Protein AF-A0A1M6C872-F1 (afdb_monomer_lite)

Secondary structure (DSSP, 8-state):
--S--HHHHHHHHHHTTGGGT-B-TTSTT-B--SS---TTGGG-SEETTTEE--HHHHHHHHH-HHHHSTT-SS------HHHHHHHHHHHTTTT-S-PPPPPTTPPPPTT---PPPPP-PPPP-

Foldseek 3Di:
DLPAAQVLLLVLCQVLPVLVAEAEPPHPNSPHPNDPHLALVLPDQDDPVPHGDDLVVQLVCQQQVCVVPPPDPDHRSNDDSRNSSNNSVNSNVHNPPPDDPDPPPDDDDPVPDDDDDDDDDDDDD

Structure (mmCIF, N/CA/C/O backbone):
data_AF-A0A1M6C872-F1
#
_entry.id   AF-A0A1M6C872-F1
#
loop_
_atom_site.group_PDB
_atom_site.id
_atom_site.type_symbol
_atom_site.label_atom_id
_atom_site.label_alt_id
_atom_site.label_comp_id
_atom_site.label_asym_id
_atom_site.label_entity_id
_atom_site.label_seq_id
_atom_site.pdbx_PDB_ins_code
_atom_site.Cartn_x
_atom_site.Cartn_y
_atom_site.Cartn_z
_atom_site.occupancy
_atom_site.B_iso_or_equiv
_atom_site.auth_seq_id
_atom_site.auth_comp_id
_atom_site.auth_asym_id
_atom_site.auth_atom_id
_atom_site.pdbx_PDB_model_num
ATOM 1 N N . MET A 1 1 ? -1.176 -11.048 12.135 1.00 51.94 1 MET A N 1
ATOM 2 C CA . MET A 1 1 ? -1.555 -10.555 10.787 1.00 51.94 1 MET A CA 1
ATOM 3 C C . MET A 1 1 ? -2.537 -9.410 10.962 1.00 51.94 1 MET A C 1
ATOM 5 O O . MET A 1 1 ? -3.307 -9.481 11.907 1.00 51.94 1 MET A O 1
ATOM 9 N N . ALA A 1 2 ? -2.530 -8.400 10.084 1.00 62.12 2 ALA A N 1
ATOM 10 C CA . ALA A 1 2 ? -3.308 -7.147 10.185 1.00 62.12 2 ALA A CA 1
ATOM 11 C C . ALA A 1 2 ? -4.850 -7.296 10.272 1.00 62.12 2 ALA A C 1
ATOM 13 O O . ALA A 1 2 ? -5.566 -6.300 10.215 1.00 62.12 2 ALA A O 1
ATOM 14 N N . GLY A 1 3 ? -5.375 -8.524 10.324 1.00 81.94 3 GLY A N 1
ATOM 15 C CA . GLY A 1 3 ? -6.806 -8.818 10.256 1.00 81.94 3 GLY A CA 1
ATOM 16 C C . GLY A 1 3 ? -7.443 -8.580 8.881 1.00 81.94 3 GLY A C 1
ATOM 17 O O . GLY A 1 3 ? -8.665 -8.549 8.804 1.00 81.94 3 GLY A O 1
ATOM 18 N N . GLY A 1 4 ? -6.646 -8.389 7.823 1.00 91.94 4 GLY A N 1
ATOM 19 C CA . GLY A 1 4 ? -7.120 -8.157 6.453 1.00 91.94 4 GLY A CA 1
ATOM 20 C C . GLY A 1 4 ? -7.043 -9.385 5.541 1.00 91.94 4 GLY A C 1
ATOM 21 O O . GLY A 1 4 ? -6.406 -10.38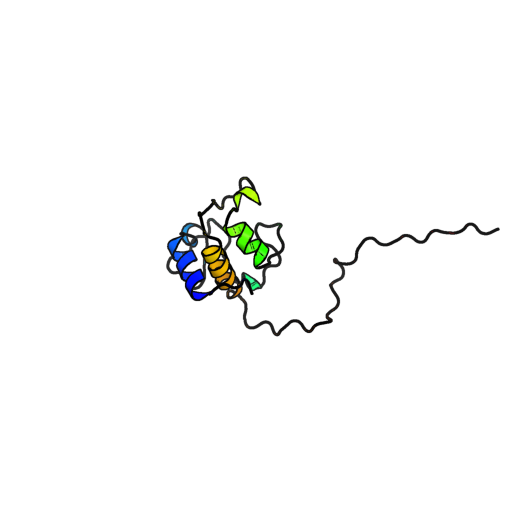8 5.871 1.00 91.94 4 GLY A O 1
ATOM 22 N N . ASP A 1 5 ? -7.674 -9.272 4.376 1.00 95.75 5 ASP A N 1
ATOM 23 C CA . ASP A 1 5 ? -7.694 -10.253 3.292 1.00 95.75 5 ASP A CA 1
ATOM 24 C C . ASP A 1 5 ? -6.714 -9.840 2.175 1.00 95.75 5 ASP A C 1
ATOM 26 O O . ASP A 1 5 ? -6.898 -8.788 1.551 1.00 95.75 5 ASP A O 1
ATOM 30 N N . PRO A 1 6 ? -5.672 -10.644 1.897 1.00 94.88 6 PRO A N 1
ATOM 31 C CA . PRO A 1 6 ? -4.659 -10.299 0.906 1.00 94.88 6 PRO A CA 1
ATOM 32 C C . PRO A 1 6 ? -5.197 -10.249 -0.531 1.00 94.88 6 PRO A C 1
ATOM 34 O O . PRO A 1 6 ? -4.666 -9.493 -1.343 1.00 94.88 6 PRO A O 1
ATOM 37 N N . GLU A 1 7 ? -6.246 -11.002 -0.871 1.00 95.25 7 GLU A N 1
ATOM 38 C CA . GLU A 1 7 ? -6.817 -10.955 -2.220 1.00 95.25 7 GLU A CA 1
ATOM 39 C C . GLU A 1 7 ? -7.573 -9.641 -2.438 1.00 95.25 7 GLU A C 1
ATOM 41 O O . GLU A 1 7 ? -7.378 -8.972 -3.456 1.00 95.25 7 GLU A O 1
ATOM 46 N N . ARG A 1 8 ? -8.355 -9.204 -1.442 1.00 97.31 8 ARG A N 1
ATOM 47 C CA . ARG A 1 8 ? -8.962 -7.865 -1.464 1.00 97.31 8 ARG A CA 1
ATOM 48 C C . ARG A 1 8 ? -7.898 -6.773 -1.461 1.00 97.31 8 ARG A C 1
ATOM 50 O O . ARG A 1 8 ? -8.016 -5.810 -2.210 1.00 97.31 8 ARG A O 1
ATOM 57 N N . GLY A 1 9 ? -6.815 -6.949 -0.707 1.00 97.00 9 GLY A N 1
ATOM 58 C CA . GLY A 1 9 ? -5.702 -6.000 -0.675 1.00 97.00 9 GLY A CA 1
ATOM 59 C C . GLY A 1 9 ? -5.045 -5.787 -2.033 1.00 97.00 9 GLY A C 1
ATOM 60 O O . GLY A 1 9 ? -4.760 -4.654 -2.419 1.00 97.00 9 GLY A O 1
ATOM 61 N N . ARG A 1 10 ? -4.868 -6.863 -2.806 1.00 96.50 10 ARG A N 1
ATOM 62 C CA . ARG A 1 10 ? -4.385 -6.783 -4.189 1.00 96.50 10 ARG A CA 1
ATOM 63 C C . ARG A 1 10 ? -5.327 -5.970 -5.081 1.00 96.50 10 ARG A C 1
ATOM 65 O O . ARG A 1 10 ? -4.864 -5.187 -5.911 1.00 96.50 10 ARG A O 1
ATOM 72 N N . GLN A 1 11 ? -6.637 -6.145 -4.912 1.00 97.50 11 GLN A N 1
ATOM 73 C CA . GLN A 1 11 ? -7.653 -5.406 -5.666 1.00 97.50 11 GLN A CA 1
ATOM 74 C C . GLN A 1 11 ? -7.673 -3.922 -5.285 1.00 97.50 11 GLN A C 1
ATOM 76 O O . GLN A 1 11 ? -7.722 -3.073 -6.172 1.00 97.50 11 GLN A O 1
ATOM 81 N N . VAL A 1 12 ? -7.544 -3.602 -3.994 1.00 97.75 12 VAL A N 1
ATOM 82 C CA . VAL A 1 12 ? -7.396 -2.220 -3.513 1.00 97.75 12 VAL A CA 1
ATOM 83 C C . VAL A 1 12 ? -6.147 -1.577 -4.112 1.00 97.75 12 VAL A C 1
ATOM 85 O O . VAL A 1 12 ? -6.235 -0.477 -4.647 1.00 97.75 12 VAL A O 1
ATOM 88 N N . ALA A 1 13 ? -5.001 -2.267 -4.106 1.00 96.38 13 ALA A N 1
ATOM 89 C CA . ALA A 1 13 ? -3.759 -1.740 -4.676 1.00 96.38 13 ALA A CA 1
ATOM 90 C C . ALA A 1 13 ? -3.879 -1.414 -6.177 1.00 96.38 13 ALA A C 1
ATOM 92 O O . ALA A 1 13 ? -3.277 -0.451 -6.660 1.00 96.38 13 ALA A O 1
ATOM 93 N N . LEU A 1 14 ? -4.670 -2.200 -6.914 1.00 95.06 14 LEU A N 1
ATOM 94 C CA . LEU A 1 14 ? -5.002 -1.918 -8.308 1.00 95.06 14 LEU A CA 1
ATOM 95 C C . LEU A 1 14 ? -5.936 -0.703 -8.433 1.00 95.06 14 LEU A C 1
ATOM 97 O O . LEU A 1 14 ? -5.665 0.190 -9.232 1.00 95.06 14 LEU A O 1
ATOM 101 N N . ALA A 1 15 ? -7.019 -0.668 -7.654 1.00 95.62 15 ALA A N 1
ATOM 102 C CA . ALA A 1 15 ? -8.071 0.342 -7.769 1.00 95.62 15 ALA A CA 1
ATOM 103 C C . ALA A 1 15 ? -7.631 1.734 -7.286 1.00 95.62 15 ALA A C 1
ATOM 105 O O . ALA A 1 15 ? -7.980 2.735 -7.903 1.00 95.62 15 ALA A O 1
ATOM 106 N N . GLN A 1 16 ? -6.823 1.797 -6.224 1.00 95.31 16 GLN A N 1
ATOM 107 C CA . GLN A 1 16 ? -6.326 3.039 -5.616 1.00 95.31 16 GLN A CA 1
ATOM 108 C C . GLN A 1 16 ? -5.060 3.580 -6.303 1.00 95.31 16 GLN A C 1
ATOM 110 O O . GLN A 1 16 ? -4.403 4.489 -5.798 1.00 95.31 16 GLN A O 1
ATOM 115 N N . GLY A 1 17 ? -4.683 3.016 -7.457 1.00 92.75 17 GLY A N 1
ATOM 116 C CA . GLY A 1 17 ? -3.613 3.554 -8.295 1.00 92.75 17 GLY A CA 1
ATOM 117 C C . GLY A 1 17 ? -2.201 3.372 -7.736 1.00 92.75 17 GLY A C 1
ATOM 118 O O . GLY A 1 17 ? -1.287 4.065 -8.180 1.00 92.75 17 GLY A O 1
ATOM 119 N N . CYS A 1 18 ? -1.967 2.430 -6.813 1.00 96.38 18 CYS A N 1
ATOM 120 C CA . CYS A 1 18 ? -0.631 2.206 -6.243 1.00 96.38 18 CYS A CA 1
ATOM 121 C C . CYS A 1 18 ? 0.420 1.889 -7.327 1.00 96.38 18 CYS A C 1
ATOM 123 O O . CYS A 1 18 ? 1.588 2.265 -7.205 1.00 96.38 18 CYS A O 1
ATOM 125 N N . GLY A 1 19 ? -0.007 1.250 -8.422 1.00 95.25 19 GLY A N 1
ATOM 126 C CA . GLY A 1 19 ? 0.834 0.941 -9.581 1.00 95.25 19 GLY A CA 1
ATOM 127 C C . GLY A 1 19 ? 1.326 2.153 -10.382 1.00 95.25 19 GLY A C 1
ATOM 128 O O . GLY A 1 19 ? 2.268 2.008 -11.158 1.00 95.25 19 GLY A O 1
ATOM 129 N N . ALA A 1 20 ? 0.751 3.346 -10.180 1.00 95.06 20 ALA A N 1
ATOM 130 C CA . ALA A 1 20 ? 1.228 4.575 -10.818 1.00 95.06 20 ALA A CA 1
ATOM 131 C C . ALA A 1 20 ? 2.640 4.960 -10.347 1.00 95.06 20 ALA A C 1
ATOM 133 O O . ALA A 1 20 ? 3.403 5.561 -11.105 1.00 95.06 20 ALA A O 1
ATOM 134 N N . CYS A 1 21 ? 3.007 4.567 -9.123 1.00 97.00 21 CYS A N 1
ATOM 135 C CA . CYS A 1 21 ? 4.307 4.882 -8.534 1.00 97.00 21 CYS A CA 1
ATOM 136 C C . CYS A 1 21 ? 5.158 3.648 -8.247 1.00 97.00 21 CYS A C 1
ATOM 138 O O . CYS A 1 21 ? 6.378 3.752 -8.282 1.00 97.00 21 CYS A O 1
ATOM 140 N N . HIS A 1 22 ? 4.547 2.500 -7.961 1.00 97.62 22 HIS A N 1
ATOM 141 C CA . HIS A 1 22 ? 5.270 1.333 -7.475 1.00 97.62 22 HIS A CA 1
ATOM 142 C C . HIS A 1 22 ? 5.268 0.168 -8.463 1.00 97.62 22 HIS A C 1
ATOM 144 O O . HIS A 1 22 ? 4.265 -0.117 -9.122 1.00 97.62 22 HIS A O 1
ATOM 150 N N . VAL A 1 23 ? 6.366 -0.591 -8.454 1.00 95.88 23 VAL A N 1
ATOM 151 C CA . VAL A 1 23 ? 6.384 -1.964 -8.953 1.00 95.88 23 VAL A CA 1
ATOM 152 C C . VAL A 1 23 ? 5.737 -2.861 -7.908 1.00 95.88 23 VAL A C 1
ATOM 154 O O . VAL A 1 23 ? 6.203 -2.909 -6.765 1.00 95.88 23 VAL A O 1
ATOM 157 N N . ILE A 1 24 ? 4.682 -3.580 -8.287 1.00 94.62 24 ILE A N 1
ATOM 158 C CA . ILE A 1 24 ? 3.929 -4.430 -7.361 1.00 94.62 24 ILE A CA 1
ATOM 159 C C . ILE A 1 24 ? 3.725 -5.805 -8.009 1.00 94.62 24 ILE A C 1
ATOM 161 O O . ILE A 1 24 ? 2.973 -5.913 -8.981 1.00 94.62 24 ILE A O 1
ATOM 165 N N . PRO A 1 25 ? 4.362 -6.874 -7.489 1.00 90.38 25 PRO A N 1
ATOM 166 C CA . PRO A 1 25 ? 4.089 -8.239 -7.934 1.00 90.38 25 PRO A CA 1
ATOM 167 C C . PRO A 1 25 ? 2.590 -8.517 -7.916 1.00 90.38 25 PRO A C 1
ATOM 169 O O . PRO A 1 25 ? 1.904 -8.017 -7.035 1.00 90.38 25 PRO A O 1
ATOM 172 N N . GLY A 1 26 ? 2.065 -9.277 -8.876 1.00 87.81 26 GLY A N 1
ATOM 173 C CA . GLY A 1 26 ? 0.654 -9.684 -8.891 1.00 87.81 26 GLY A CA 1
ATOM 174 C C . GLY A 1 26 ? -0.371 -8.597 -9.251 1.00 87.81 26 GLY A C 1
ATOM 175 O O . GLY A 1 26 ? -1.536 -8.941 -9.447 1.00 87.81 26 GLY A O 1
ATOM 176 N N . VAL A 1 27 ? 0.027 -7.326 -9.399 1.00 91.19 27 VAL A N 1
ATOM 177 C CA . VAL A 1 27 ? -0.859 -6.221 -9.809 1.00 91.19 27 VAL A CA 1
ATOM 178 C C . VAL A 1 27 ? -0.543 -5.812 -11.248 1.00 91.19 27 VAL A C 1
ATOM 180 O O . VAL A 1 27 ? 0.570 -5.409 -11.580 1.00 91.19 27 VAL A O 1
ATOM 183 N N . ARG A 1 28 ? -1.535 -5.919 -12.138 1.00 85.88 28 ARG A N 1
ATOM 184 C CA . ARG A 1 28 ? -1.367 -5.602 -13.564 1.00 85.88 28 ARG A CA 1
ATOM 185 C C . ARG A 1 28 ? -1.031 -4.120 -13.756 1.00 85.88 28 ARG A C 1
ATOM 187 O O . ARG A 1 28 ? -1.724 -3.262 -13.225 1.00 85.88 28 ARG A O 1
ATOM 194 N N . GLY A 1 29 ? -0.007 -3.828 -14.559 1.00 86.06 29 GLY A N 1
ATOM 195 C CA . GLY A 1 29 ? 0.392 -2.455 -14.901 1.00 86.06 29 GLY A CA 1
ATOM 196 C C . GLY A 1 29 ? 1.188 -1.725 -13.814 1.00 86.06 29 GLY A C 1
ATOM 197 O O . GLY A 1 29 ? 1.670 -0.625 -14.062 1.00 86.06 29 GLY A O 1
ATOM 198 N N . ALA A 1 30 ? 1.388 -2.337 -12.643 1.00 91.81 30 ALA A N 1
ATOM 199 C CA . ALA A 1 30 ? 2.207 -1.787 -11.570 1.00 91.81 30 ALA A CA 1
ATOM 200 C C . ALA A 1 30 ? 3.698 -2.051 -11.835 1.00 91.81 30 ALA A C 1
ATOM 202 O O . ALA A 1 30 ? 4.288 -2.982 -11.285 1.00 91.81 30 ALA A O 1
ATOM 203 N N . VAL A 1 31 ? 4.284 -1.257 -12.733 1.00 89.81 31 VAL A N 1
ATOM 204 C CA . VAL A 1 31 ? 5.687 -1.363 -13.186 1.00 89.81 31 VAL A CA 1
ATOM 205 C C . VAL A 1 31 ? 6.450 -0.038 -13.066 1.00 89.81 31 VAL A C 1
ATOM 207 O O . VAL A 1 31 ? 7.523 0.124 -13.644 1.00 89.81 31 VAL A O 1
ATOM 210 N N . SER A 1 32 ? 5.887 0.921 -12.330 1.00 92.75 32 SER A N 1
ATOM 211 C CA . SER A 1 32 ? 6.470 2.249 -12.142 1.00 92.75 32 SER A CA 1
ATOM 212 C C . SER A 1 32 ? 7.549 2.251 -11.059 1.00 92.75 32 SER A C 1
ATOM 214 O O . SER A 1 32 ? 7.454 1.529 -10.070 1.00 92.75 32 SER A O 1
ATOM 216 N N . TRP A 1 33 ? 8.563 3.093 -11.244 1.00 92.75 33 TRP A N 1
ATOM 217 C CA . TRP A 1 33 ? 9.702 3.253 -10.331 1.00 92.75 33 TRP A CA 1
ATOM 218 C C . TRP A 1 33 ? 9.755 4.648 -9.694 1.00 92.75 33 TRP A C 1
ATOM 220 O O . TRP A 1 33 ? 10.775 5.032 -9.128 1.00 92.75 33 TRP A O 1
ATOM 230 N N . ALA A 1 34 ? 8.673 5.428 -9.803 1.00 93.69 34 ALA A N 1
ATOM 231 C CA . ALA A 1 34 ? 8.595 6.747 -9.173 1.00 93.69 34 ALA A CA 1
ATOM 232 C C . ALA A 1 34 ? 8.636 6.650 -7.634 1.00 93.69 34 ALA A C 1
ATOM 234 O O . ALA A 1 34 ? 9.165 7.530 -6.962 1.00 93.69 34 ALA A O 1
ATOM 235 N N . GLY A 1 35 ? 8.103 5.559 -7.083 1.00 92.62 35 GLY A N 1
ATOM 236 C CA . GLY A 1 35 ? 8.331 5.098 -5.720 1.00 92.62 35 GLY A CA 1
ATOM 237 C C . GLY A 1 35 ? 9.189 3.825 -5.698 1.00 92.62 35 GLY A C 1
ATOM 238 O O . GLY A 1 35 ? 9.370 3.168 -6.726 1.00 92.62 35 GLY A O 1
ATOM 239 N N . PRO A 1 36 ? 9.710 3.426 -4.523 1.00 92.75 36 PRO A N 1
ATOM 240 C CA . PRO A 1 36 ? 10.477 2.190 -4.399 1.00 92.75 36 PRO A CA 1
ATOM 241 C C . PRO A 1 36 ? 9.604 0.977 -4.758 1.00 92.75 36 PRO A C 1
ATOM 243 O O . PRO A 1 36 ? 8.415 0.981 -4.435 1.00 92.75 36 PRO A O 1
ATOM 246 N N . PRO A 1 37 ? 10.147 -0.098 -5.353 1.00 94.44 37 PRO A N 1
ATOM 247 C CA . PRO A 1 37 ? 9.365 -1.311 -5.598 1.00 94.44 37 PRO A CA 1
ATOM 248 C C . PRO A 1 37 ? 8.772 -1.833 -4.280 1.00 94.44 37 PRO A C 1
ATOM 250 O O . PRO A 1 37 ? 9.347 -1.598 -3.218 1.00 94.44 37 PRO A O 1
ATOM 253 N N . LEU A 1 38 ? 7.643 -2.546 -4.317 1.00 95.75 38 LEU A N 1
ATOM 254 C CA . LEU A 1 38 ? 7.031 -3.196 -3.141 1.00 95.75 38 LEU A CA 1
ATOM 255 C C . LEU A 1 38 ? 7.330 -4.704 -3.075 1.00 95.75 38 LEU A C 1
ATOM 257 O O . LEU A 1 38 ? 6.755 -5.429 -2.268 1.00 95.75 38 LEU A O 1
ATOM 261 N N . THR A 1 39 ? 8.257 -5.180 -3.905 1.00 91.69 39 THR A N 1
ATOM 262 C CA . THR A 1 39 ? 8.799 -6.541 -3.850 1.00 91.69 39 THR A CA 1
ATOM 263 C C . THR A 1 39 ? 9.433 -6.830 -2.490 1.00 91.69 39 THR A C 1
ATOM 265 O O . THR A 1 39 ? 9.996 -5.935 -1.850 1.00 91.69 39 THR A O 1
ATOM 268 N N . GLU A 1 40 ? 9.371 -8.091 -2.062 1.00 91.81 40 GLU A N 1
ATOM 269 C CA . GLU A 1 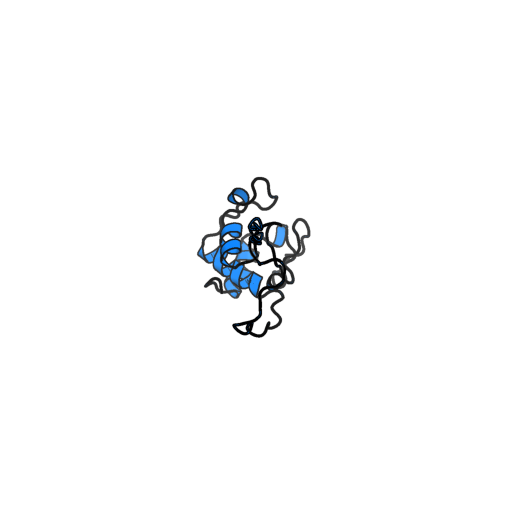40 ? 9.967 -8.566 -0.808 1.00 91.81 40 GLU A CA 1
ATOM 270 C C . GLU A 1 40 ? 9.581 -7.756 0.445 1.00 91.81 40 GLU A C 1
ATOM 272 O O . GLU A 1 40 ? 10.361 -7.638 1.392 1.00 91.81 40 GLU A O 1
ATOM 277 N N . TRP A 1 41 ? 8.388 -7.152 0.455 1.00 94.31 41 TRP A N 1
ATOM 278 C CA . TRP A 1 41 ? 7.949 -6.255 1.522 1.00 94.31 41 TRP A CA 1
ATOM 279 C C . TRP A 1 41 ? 8.051 -6.879 2.919 1.00 94.31 41 TRP A C 1
ATOM 281 O O . TRP A 1 41 ? 8.522 -6.223 3.848 1.00 94.31 41 TRP A O 1
ATOM 291 N N . ALA A 1 42 ? 7.679 -8.153 3.065 1.00 92.62 42 ALA A N 1
ATOM 292 C CA . ALA A 1 42 ? 7.701 -8.865 4.340 1.00 92.62 42 ALA A CA 1
ATOM 293 C C . ALA A 1 42 ? 9.101 -8.964 4.974 1.00 92.62 42 ALA A C 1
ATOM 295 O O . ALA A 1 42 ? 9.213 -9.170 6.179 1.00 92.62 42 ALA A O 1
ATOM 296 N N . ARG A 1 43 ? 10.172 -8.802 4.184 1.00 92.06 43 ARG A N 1
ATOM 297 C CA . ARG A 1 43 ? 11.563 -8.857 4.661 1.00 92.06 43 ARG A CA 1
ATOM 298 C C . ARG A 1 43 ? 12.102 -7.498 5.114 1.00 92.06 43 ARG A C 1
ATOM 300 O O . ARG A 1 43 ? 13.212 -7.426 5.637 1.00 92.06 43 ARG A O 1
ATOM 307 N N . ARG A 1 44 ? 11.362 -6.406 4.897 1.00 92.88 44 ARG A N 1
ATOM 308 C CA . ARG A 1 44 ? 11.825 -5.053 5.238 1.00 92.88 44 ARG A CA 1
ATOM 309 C C . ARG A 1 44 ? 11.731 -4.823 6.736 1.00 92.88 44 ARG A C 1
ATOM 311 O O . ARG A 1 44 ? 10.695 -5.102 7.328 1.00 92.88 44 ARG A O 1
ATOM 318 N N . GLY A 1 45 ? 12.777 -4.239 7.318 1.00 93.31 45 GLY A N 1
ATOM 319 C CA . GLY A 1 45 ? 12.765 -3.798 8.717 1.00 93.31 45 GLY A CA 1
ATOM 320 C C . GLY A 1 45 ? 12.044 -2.465 8.928 1.00 93.31 45 GLY A C 1
ATOM 321 O O . GLY A 1 45 ? 11.474 -2.243 9.994 1.00 93.31 45 GLY A O 1
ATOM 322 N N . TYR A 1 46 ? 12.022 -1.603 7.905 1.00 93.31 46 TYR A N 1
ATOM 323 C CA . TYR A 1 46 ? 11.468 -0.254 7.999 1.00 93.31 46 TYR A CA 1
ATOM 324 C C . TYR A 1 46 ? 10.580 0.105 6.801 1.00 93.31 46 TYR A C 1
ATOM 326 O O . TYR A 1 46 ? 10.835 -0.325 5.675 1.00 93.31 46 TYR A O 1
ATOM 334 N N . LEU A 1 47 ? 9.563 0.931 7.049 1.00 92.38 47 LEU A N 1
ATOM 335 C CA . LEU A 1 47 ? 8.717 1.594 6.056 1.00 92.38 47 LEU A CA 1
ATOM 336 C C . LEU A 1 47 ? 8.851 3.118 6.195 1.00 92.38 47 LEU A C 1
ATOM 338 O O . LEU A 1 47 ? 9.254 3.626 7.243 1.00 92.38 47 LEU A O 1
ATOM 342 N N . ALA A 1 48 ? 8.601 3.848 5.105 1.00 87.38 48 ALA A N 1
ATOM 343 C CA . ALA A 1 48 ? 8.861 5.293 4.997 1.00 87.38 48 ALA A CA 1
ATOM 344 C C . ALA A 1 48 ? 10.309 5.722 5.356 1.00 87.38 48 ALA A C 1
ATOM 346 O O . ALA A 1 48 ? 10.581 6.897 5.576 1.00 87.38 48 ALA A O 1
ATOM 347 N N . GLY A 1 49 ? 11.253 4.776 5.423 1.00 86.81 49 GLY A N 1
ATOM 348 C CA . GLY A 1 49 ? 12.656 5.010 5.780 1.00 86.81 49 GLY A CA 1
ATOM 349 C C . GLY A 1 49 ? 12.950 5.138 7.280 1.00 86.81 49 GLY A C 1
ATOM 350 O O . GLY A 1 49 ? 14.119 5.184 7.641 1.00 86.81 49 GLY A O 1
ATOM 351 N N . HIS A 1 50 ? 11.936 5.175 8.151 1.00 87.62 50 HIS A N 1
ATOM 352 C CA . HIS A 1 50 ? 12.142 5.441 9.585 1.00 87.62 50 HIS A CA 1
ATOM 353 C C . HIS A 1 50 ? 11.156 4.741 10.535 1.00 87.62 50 HIS A C 1
ATOM 355 O O . HIS A 1 50 ? 11.443 4.640 11.725 1.00 87.62 50 HIS A O 1
ATOM 361 N N . LEU A 1 51 ? 10.021 4.222 10.055 1.00 91.25 51 LEU A N 1
ATOM 362 C CA . LEU A 1 51 ? 9.081 3.483 10.901 1.00 91.25 51 LEU A CA 1
ATOM 363 C C . LEU A 1 51 ? 9.384 1.985 10.883 1.00 91.25 51 LEU A C 1
ATOM 365 O O . LEU A 1 51 ? 9.580 1.448 9.794 1.00 91.25 51 LEU A O 1
ATOM 369 N N . PRO A 1 52 ? 9.353 1.273 12.025 1.00 94.62 52 PRO A N 1
ATOM 370 C CA . PRO A 1 52 ? 9.398 -0.186 12.027 1.00 94.62 52 PRO A CA 1
ATOM 371 C C . PRO A 1 52 ? 8.294 -0.764 11.137 1.00 94.62 52 PRO A C 1
ATOM 373 O O . PRO A 1 52 ? 7.135 -0.348 11.226 1.00 94.62 52 PRO A O 1
ATOM 376 N N . ASN A 1 53 ? 8.638 -1.724 10.283 1.00 94.94 53 ASN A N 1
ATOM 377 C CA . ASN A 1 53 ? 7.680 -2.359 9.385 1.00 94.94 53 ASN A CA 1
ATOM 378 C C . ASN A 1 53 ? 6.807 -3.366 10.147 1.00 94.94 53 ASN A C 1
ATOM 380 O O . ASN A 1 53 ? 7.115 -4.555 10.209 1.00 94.94 53 ASN A O 1
ATOM 384 N N . SER A 1 54 ? 5.715 -2.881 10.734 1.00 94.56 54 SER A N 1
ATOM 385 C CA . SER A 1 54 ? 4.664 -3.712 11.322 1.00 94.56 54 SER A CA 1
ATOM 386 C C . SER A 1 54 ? 3.348 -3.541 10.555 1.00 94.56 54 SER A C 1
ATOM 388 O O . SER A 1 54 ? 3.149 -2.511 9.901 1.00 94.56 54 SER A O 1
ATOM 390 N N . PRO A 1 55 ? 2.424 -4.514 10.634 1.00 94.31 55 PRO A N 1
ATOM 391 C CA . PRO A 1 55 ? 1.084 -4.374 10.072 1.00 94.31 55 PRO A CA 1
ATOM 392 C C . PRO A 1 55 ? 0.358 -3.101 10.516 1.00 94.31 55 PRO A C 1
ATOM 394 O O . PRO A 1 55 ? -0.264 -2.431 9.700 1.00 94.31 55 PRO A O 1
ATOM 397 N N . GLU A 1 56 ? 0.468 -2.739 11.789 1.00 94.69 56 GLU A N 1
ATOM 398 C CA . GLU A 1 56 ? -0.207 -1.588 12.391 1.00 94.69 56 GLU A CA 1
ATOM 399 C C . GLU A 1 56 ? 0.370 -0.273 11.858 1.00 94.69 56 GLU A C 1
ATOM 401 O O . GLU A 1 56 ? -0.379 0.605 11.427 1.00 94.69 56 GLU A O 1
ATOM 406 N N . ASN A 1 57 ? 1.701 -0.169 11.807 1.00 96.44 57 ASN A N 1
ATOM 407 C CA . ASN A 1 57 ? 2.386 0.996 11.249 1.00 96.44 57 ASN A CA 1
ATOM 408 C C . ASN A 1 57 ? 2.094 1.156 9.758 1.00 96.44 57 ASN A C 1
ATOM 410 O O . ASN A 1 57 ? 1.905 2.272 9.280 1.00 96.44 57 ASN A O 1
ATOM 414 N N . LEU A 1 58 ? 2.018 0.047 9.021 1.00 97.31 58 LEU A N 1
ATOM 415 C CA . LEU A 1 58 ? 1.673 0.074 7.607 1.00 97.31 58 LEU A CA 1
ATOM 416 C C . LEU A 1 58 ? 0.226 0.516 7.385 1.00 97.31 58 LEU A C 1
ATOM 418 O O . LEU A 1 58 ? -0.023 1.335 6.508 1.00 97.31 58 LEU A O 1
ATOM 422 N N . VAL A 1 59 ? -0.723 0.036 8.190 1.00 97.75 59 VAL A N 1
ATOM 423 C CA . VAL A 1 59 ? -2.120 0.493 8.127 1.00 97.75 59 VAL A CA 1
ATOM 424 C C . VAL A 1 59 ? -2.215 1.990 8.420 1.00 97.75 59 VAL A C 1
ATOM 426 O O . VAL A 1 59 ? -2.882 2.712 7.680 1.00 97.75 59 VAL A O 1
ATOM 429 N N . ALA A 1 60 ? -1.528 2.476 9.458 1.00 96.50 60 ALA A N 1
ATOM 430 C CA . ALA A 1 60 ? -1.496 3.900 9.783 1.00 96.50 60 ALA A CA 1
ATOM 431 C C . ALA A 1 60 ? -0.898 4.730 8.633 1.00 96.50 60 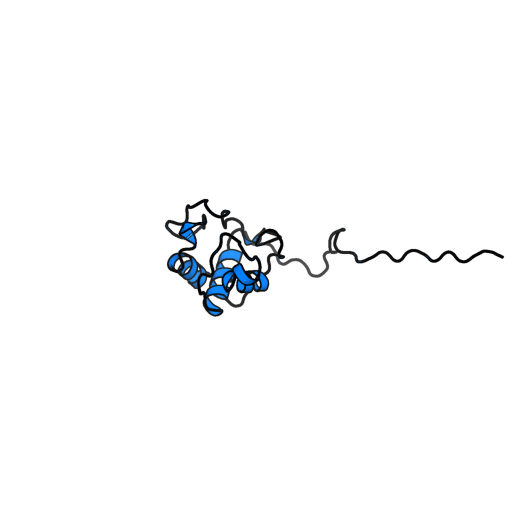ALA A C 1
ATOM 433 O O . ALA A 1 60 ? -1.487 5.732 8.223 1.00 96.50 60 ALA A O 1
ATOM 434 N N . TRP A 1 61 ? 0.218 4.264 8.064 1.00 97.19 61 TRP A N 1
ATOM 435 C CA . TRP A 1 61 ? 0.855 4.874 6.900 1.00 97.19 61 TRP A CA 1
ATOM 436 C C . TRP A 1 61 ? -0.075 4.926 5.696 1.00 97.19 61 TRP A C 1
ATOM 438 O O . TRP A 1 61 ? -0.268 5.997 5.146 1.00 97.19 61 TRP A O 1
ATOM 448 N N . LEU A 1 62 ? -0.711 3.819 5.313 1.00 97.25 62 LEU A N 1
ATOM 449 C CA . LEU A 1 62 ? -1.588 3.762 4.138 1.00 97.25 62 LEU A CA 1
ATOM 450 C C . LEU A 1 62 ? -2.802 4.695 4.246 1.00 97.25 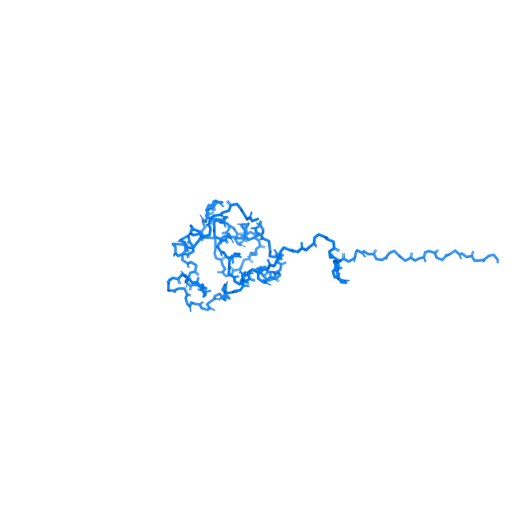62 LEU A C 1
ATOM 452 O O . LEU A 1 62 ? -3.282 5.192 3.228 1.00 97.25 62 LEU A O 1
ATOM 456 N N . ARG A 1 63 ? -3.294 4.952 5.464 1.00 97.19 63 ARG A N 1
ATOM 457 C CA . ARG A 1 63 ? -4.433 5.853 5.693 1.00 97.19 63 ARG A CA 1
ATOM 458 C C . ARG A 1 63 ? -4.054 7.327 5.635 1.00 97.19 63 ARG A C 1
ATOM 460 O O . ARG A 1 63 ? -4.857 8.132 5.168 1.00 97.19 63 ARG A O 1
ATOM 467 N N . ASN A 1 64 ? -2.880 7.699 6.145 1.00 96.69 64 ASN A N 1
ATOM 468 C CA . ASN A 1 64 ? -2.462 9.099 6.192 1.00 96.69 64 ASN A CA 1
ATOM 469 C C . ASN A 1 64 ? -0.930 9.259 6.135 1.00 96.69 64 ASN A C 1
ATOM 471 O O . ASN A 1 64 ? -0.315 9.624 7.145 1.00 96.69 64 ASN A O 1
ATOM 475 N N . PRO A 1 65 ? -0.299 9.020 4.966 1.00 96.44 65 PRO A N 1
ATOM 476 C CA . PRO A 1 65 ? 1.147 9.162 4.811 1.00 96.44 65 PRO A CA 1
ATOM 477 C C . PRO A 1 65 ? 1.656 10.547 5.219 1.00 96.44 65 PRO A C 1
ATOM 479 O O . PRO A 1 65 ? 2.701 10.657 5.855 1.00 96.44 65 PRO A O 1
ATOM 482 N N . GLN A 1 66 ? 0.898 11.606 4.909 1.00 96.38 66 GLN A N 1
ATOM 483 C CA . GLN A 1 66 ? 1.301 12.989 5.182 1.00 96.38 66 GLN A CA 1
ATOM 484 C C . GLN A 1 66 ? 1.283 13.353 6.671 1.00 96.38 66 GLN A C 1
ATOM 486 O O . GLN A 1 66 ? 2.044 14.222 7.082 1.00 96.38 66 GLN A O 1
ATOM 491 N N . ALA A 1 67 ? 0.459 12.697 7.495 1.00 95.62 67 ALA A N 1
ATOM 492 C CA . ALA A 1 67 ? 0.500 12.895 8.947 1.00 95.62 67 ALA A CA 1
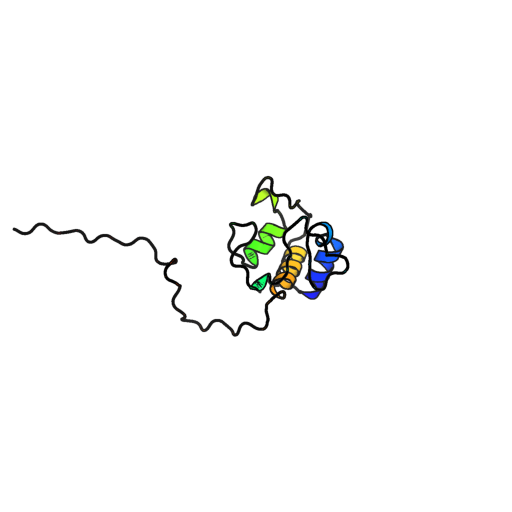ATOM 493 C C . ALA A 1 67 ? 1.717 12.232 9.602 1.00 95.62 67 ALA A C 1
ATOM 495 O O . ALA A 1 67 ? 2.160 12.673 10.659 1.00 95.62 67 ALA A O 1
ATOM 496 N N . ILE A 1 68 ? 2.248 11.175 8.986 1.00 94.12 68 ILE A N 1
ATOM 497 C CA . ILE A 1 68 ? 3.419 10.453 9.487 1.00 94.12 68 ILE A CA 1
ATOM 498 C C . ILE A 1 68 ? 4.714 11.062 8.946 1.00 94.12 68 ILE A C 1
ATOM 500 O O . ILE A 1 68 ? 5.656 11.292 9.697 1.00 94.12 68 ILE A O 1
ATOM 504 N N . SER A 1 69 ? 4.764 11.330 7.642 1.00 93.94 69 SER A N 1
ATOM 505 C CA . SER A 1 69 ? 5.902 11.947 6.964 1.00 93.94 69 SER A CA 1
ATOM 506 C C . SER A 1 69 ? 5.407 13.120 6.112 1.00 93.94 69 SER A C 1
ATOM 508 O O . SER A 1 69 ? 5.111 12.952 4.920 1.00 93.94 69 SER A O 1
ATOM 510 N N . PRO A 1 70 ? 5.284 14.313 6.723 1.00 94.75 70 PRO A N 1
ATOM 511 C CA . PRO A 1 70 ? 4.891 15.522 6.013 1.00 94.75 70 PRO A CA 1
ATOM 512 C C . PRO A 1 70 ? 5.839 15.811 4.847 1.00 94.75 70 PRO A C 1
ATOM 514 O O . PRO A 1 70 ? 7.059 15.808 5.013 1.00 94.75 70 PRO A O 1
ATOM 517 N N . GLY A 1 71 ? 5.281 16.057 3.661 1.00 93.38 71 GLY A N 1
ATOM 518 C CA . GLY A 1 71 ? 6.062 16.325 2.452 1.00 93.38 71 GLY A CA 1
ATOM 519 C C . GLY A 1 71 ? 6.589 15.075 1.743 1.00 93.38 71 GLY A C 1
ATOM 520 O O . GLY A 1 71 ? 7.315 15.205 0.758 1.00 93.38 71 GLY A O 1
ATOM 521 N N . SER A 1 72 ? 6.226 13.865 2.191 1.00 92.88 72 SER A N 1
ATOM 522 C CA . SER A 1 72 ? 6.526 12.651 1.425 1.00 92.88 72 SER A CA 1
ATOM 523 C C . SER A 1 72 ? 5.838 12.679 0.055 1.00 92.88 72 SER A C 1
ATOM 525 O O . SER A 1 72 ? 4.760 13.251 -0.104 1.00 92.88 72 SER A O 1
ATOM 527 N N . ALA A 1 73 ? 6.433 12.023 -0.943 1.00 93.75 73 ALA A N 1
ATOM 528 C CA . ALA A 1 73 ? 5.854 11.946 -2.286 1.00 93.75 73 ALA A CA 1
ATOM 529 C C . ALA A 1 73 ? 4.575 11.085 -2.356 1.00 93.75 73 ALA A C 1
ATOM 531 O O . ALA A 1 73 ? 3.851 11.143 -3.347 1.00 93.75 73 ALA A O 1
ATOM 532 N N . MET A 1 74 ? 4.295 10.273 -1.331 1.00 96.44 74 MET A N 1
ATOM 533 C CA . MET A 1 74 ? 3.091 9.447 -1.284 1.00 96.44 74 MET A CA 1
ATOM 534 C C . MET A 1 74 ? 1.894 10.291 -0.809 1.00 96.44 74 MET A C 1
ATOM 536 O O . MET A 1 74 ? 1.904 10.775 0.327 1.00 96.44 74 MET A O 1
ATOM 540 N N . PRO A 1 75 ? 0.856 10.486 -1.640 1.00 95.50 75 PRO A N 1
ATOM 541 C CA . PRO A 1 75 ? -0.303 11.285 -1.261 1.00 95.50 75 PRO A CA 1
ATOM 542 C C . PRO A 1 75 ? -1.223 10.524 -0.300 1.00 95.50 75 PRO A C 1
ATOM 544 O O . PRO A 1 75 ? -1.156 9.301 -0.169 1.00 95.50 75 PRO A O 1
ATOM 547 N N . ASN A 1 76 ? -2.151 11.248 0.324 1.00 95.75 76 ASN A N 1
ATOM 548 C CA . ASN A 1 76 ? -3.270 10.630 1.026 1.00 95.75 76 ASN A CA 1
ATOM 549 C C . ASN A 1 76 ? -4.238 10.038 -0.007 1.00 95.75 76 ASN A C 1
ATOM 551 O O . ASN A 1 76 ? -4.951 10.769 -0.687 1.00 95.75 76 ASN A O 1
ATOM 555 N N . LEU A 1 77 ? -4.251 8.710 -0.115 1.00 93.81 77 LEU A N 1
ATOM 556 C CA . LEU A 1 77 ? -5.055 7.969 -1.094 1.00 93.81 77 LEU A CA 1
ATOM 557 C C . LEU A 1 77 ? -6.530 7.807 -0.681 1.00 93.81 77 LEU A C 1
ATOM 559 O O . LEU A 1 77 ? -7.340 7.343 -1.472 1.00 93.81 77 LEU A O 1
ATOM 563 N N . GLY A 1 78 ? -6.891 8.172 0.554 1.00 95.00 78 GLY A N 1
ATOM 564 C CA . GLY A 1 78 ? -8.275 8.094 1.034 1.00 95.00 78 GLY A CA 1
ATOM 565 C C . GLY A 1 78 ? -8.755 6.682 1.383 1.00 95.00 78 GLY A C 1
ATOM 566 O O . GLY A 1 78 ? -9.960 6.467 1.468 1.00 95.00 78 GLY A O 1
ATOM 567 N N . LEU A 1 79 ? -7.837 5.733 1.610 1.00 97.31 79 LEU A N 1
ATOM 568 C CA . LEU A 1 79 ? -8.190 4.370 2.015 1.00 97.31 79 LEU A CA 1
ATOM 569 C C . LEU A 1 79 ? -8.952 4.376 3.343 1.00 97.31 79 LEU A C 1
ATOM 571 O O . LEU A 1 79 ? -8.539 4.986 4.338 1.00 97.31 79 LEU A O 1
ATOM 575 N N . THR A 1 80 ? -10.030 3.603 3.380 1.00 97.62 80 THR A N 1
ATOM 576 C CA . THR A 1 80 ? -10.678 3.209 4.626 1.00 97.62 80 THR A CA 1
ATOM 577 C C . THR A 1 80 ? -9.752 2.320 5.458 1.00 97.62 80 THR A C 1
ATOM 579 O O . THR A 1 80 ? -8.760 1.761 4.988 1.00 97.62 80 THR A O 1
ATOM 582 N N . GLU A 1 81 ? -10.086 2.146 6.734 1.00 96.62 81 GLU A N 1
ATOM 583 C CA . GLU A 1 81 ? -9.314 1.266 7.610 1.00 96.62 81 GLU A CA 1
ATOM 584 C C . GLU A 1 81 ? -9.337 -0.200 7.160 1.00 96.62 81 GLU A C 1
ATOM 586 O O . GLU A 1 81 ? -8.322 -0.887 7.264 1.00 96.62 81 GLU A O 1
ATOM 591 N N . ALA A 1 82 ? -10.466 -0.667 6.622 1.00 97.69 82 ALA A N 1
ATOM 592 C CA . ALA A 1 82 ? -10.588 -2.018 6.084 1.00 97.69 82 ALA A CA 1
ATOM 593 C C . ALA A 1 82 ? -9.698 -2.210 4.848 1.00 97.69 82 ALA A C 1
ATOM 595 O O . ALA A 1 82 ? -8.911 -3.152 4.805 1.00 97.69 82 ALA A O 1
ATOM 596 N N . GLU A 1 83 ? -9.740 -1.274 3.896 1.00 98.19 83 GLU A N 1
ATOM 597 C CA . GLU A 1 83 ? -8.890 -1.305 2.699 1.00 98.19 83 GLU A CA 1
ATOM 598 C C . GLU A 1 83 ? -7.400 -1.248 3.047 1.00 98.19 83 GLU A C 1
ATOM 600 O O . GLU A 1 83 ? -6.593 -1.967 2.454 1.00 98.19 83 GLU A O 1
ATOM 605 N N . ALA A 1 84 ? -7.021 -0.429 4.032 1.00 98.19 84 ALA A N 1
ATOM 606 C CA . ALA A 1 84 ? -5.644 -0.351 4.506 1.00 98.19 84 ALA A CA 1
ATOM 607 C C . ALA A 1 84 ? -5.183 -1.671 5.144 1.00 98.19 84 ALA A C 1
ATOM 609 O O . ALA A 1 84 ? -4.060 -2.108 4.894 1.00 98.19 84 ALA A O 1
ATOM 610 N N . ARG A 1 85 ? -6.041 -2.341 5.927 1.00 98.00 85 ARG A N 1
ATOM 611 C CA . ARG A 1 85 ? -5.742 -3.658 6.519 1.00 98.00 85 ARG A CA 1
ATOM 612 C C . ARG A 1 85 ? -5.625 -4.752 5.465 1.00 98.00 85 ARG A C 1
ATOM 614 O O . ARG A 1 85 ? -4.681 -5.537 5.528 1.00 98.00 85 ARG A O 1
ATOM 621 N N . ASP A 1 86 ? -6.539 -4.786 4.500 1.00 98.06 86 ASP A N 1
ATOM 622 C CA . ASP A 1 86 ? -6.503 -5.725 3.376 1.00 98.06 86 ASP A CA 1
ATOM 623 C C . ASP A 1 86 ? -5.218 -5.512 2.551 1.00 98.06 86 ASP A C 1
ATOM 625 O O . ASP A 1 86 ? -4.463 -6.453 2.302 1.00 98.06 86 ASP A O 1
ATOM 629 N N . THR A 1 87 ? -4.887 -4.258 2.220 1.00 97.81 87 THR A N 1
ATOM 630 C CA . THR A 1 87 ? -3.653 -3.899 1.494 1.00 97.81 87 THR A CA 1
ATOM 631 C C . THR A 1 87 ? -2.399 -4.272 2.283 1.00 97.81 87 THR A C 1
ATOM 633 O O . THR A 1 87 ? -1.465 -4.843 1.724 1.00 97.81 87 THR A O 1
ATOM 636 N N . ALA A 1 88 ? -2.368 -4.010 3.591 1.00 96.94 88 ALA A N 1
ATOM 637 C CA . ALA A 1 88 ? -1.258 -4.425 4.441 1.00 96.94 88 ALA A CA 1
ATOM 638 C C . ALA A 1 88 ? -1.106 -5.954 4.449 1.00 96.94 88 ALA A C 1
ATOM 640 O O . ALA A 1 88 ? 0.004 -6.455 4.275 1.00 96.94 88 ALA A O 1
ATOM 641 N N . ALA A 1 89 ? -2.207 -6.703 4.588 1.00 96.19 89 ALA A N 1
ATOM 642 C CA . ALA A 1 89 ? -2.189 -8.163 4.525 1.00 96.19 89 ALA A CA 1
ATOM 643 C C . ALA A 1 89 ? -1.592 -8.658 3.203 1.00 96.19 89 ALA A C 1
ATOM 645 O O . ALA A 1 89 ? -0.738 -9.541 3.222 1.00 96.19 89 ALA A O 1
ATOM 646 N N . TYR A 1 90 ? -1.970 -8.036 2.083 1.00 95.94 90 TYR A N 1
ATOM 647 C CA . TYR A 1 90 ? -1.401 -8.329 0.774 1.00 95.94 90 TYR A CA 1
ATOM 648 C C . TYR A 1 90 ? 0.106 -8.075 0.714 1.00 95.94 90 TYR A C 1
ATOM 650 O O . TYR A 1 90 ? 0.862 -8.970 0.341 1.00 95.94 90 TYR A O 1
ATOM 658 N N . LEU A 1 91 ? 0.566 -6.891 1.123 1.00 96.00 91 LEU A N 1
ATOM 659 C CA . LEU A 1 91 ? 1.988 -6.544 1.085 1.00 96.00 91 LEU A CA 1
ATOM 660 C C . LEU A 1 91 ? 2.826 -7.499 1.943 1.00 96.00 91 LEU A C 1
ATOM 662 O O . LEU A 1 91 ? 3.890 -7.929 1.514 1.00 96.00 91 LEU A O 1
ATOM 666 N N . PHE A 1 92 ? 2.324 -7.936 3.098 1.00 94.31 92 PHE A N 1
ATOM 667 C CA . PHE A 1 92 ? 3.013 -8.936 3.921 1.00 94.31 92 PHE A CA 1
ATOM 668 C C . PHE A 1 92 ? 3.039 -10.357 3.328 1.00 94.31 92 PHE A C 1
ATOM 670 O O . PHE A 1 92 ? 3.770 -11.199 3.844 1.00 94.31 92 PHE A O 1
ATOM 677 N N . THR A 1 93 ? 2.327 -10.635 2.230 1.00 93.31 93 THR A N 1
ATOM 678 C CA . THR A 1 93 ? 2.545 -11.866 1.444 1.00 93.31 93 THR A CA 1
ATOM 679 C C . THR A 1 93 ? 3.754 -11.769 0.507 1.00 93.31 93 THR A C 1
ATOM 681 O O . THR A 1 93 ? 4.299 -12.792 0.097 1.00 93.31 93 THR A O 1
ATOM 684 N N . LEU A 1 94 ? 4.218 -10.556 0.184 1.00 92.62 94 LEU A N 1
ATOM 685 C CA . LEU A 1 94 ? 5.298 -10.332 -0.775 1.00 92.62 94 LEU A CA 1
ATOM 686 C C . LEU A 1 94 ? 6.660 -10.583 -0.113 1.00 92.62 94 LEU A C 1
ATOM 688 O O . LEU A 1 94 ? 7.059 -9.867 0.805 1.00 92.62 94 LEU A O 1
ATOM 692 N N . GLY A 1 95 ? 7.384 -11.598 -0.585 1.00 80.75 95 GLY A N 1
ATOM 693 C CA . GLY A 1 95 ? 8.665 -12.042 -0.014 1.00 80.75 95 GLY A CA 1
ATOM 694 C C . GLY A 1 95 ? 8.563 -12.887 1.244 1.00 80.75 95 GLY A C 1
ATOM 695 O O . GLY A 1 95 ? 9.580 -13.270 1.821 1.00 80.75 95 GLY A O 1
ATOM 696 N N . ALA A 1 96 ? 7.343 -13.218 1.664 1.00 64.06 96 ALA A N 1
ATOM 697 C CA . ALA A 1 96 ? 7.109 -14.265 2.638 1.00 64.06 96 ALA A CA 1
ATOM 698 C C . ALA A 1 96 ? 7.190 -15.633 1.938 1.00 64.06 96 ALA A C 1
ATOM 700 O O . ALA A 1 96 ? 6.212 -16.377 1.886 1.00 64.06 96 ALA A O 1
ATOM 701 N N . GLU A 1 97 ? 8.356 -16.008 1.405 1.00 51.28 97 GLU A N 1
ATOM 702 C CA . GLU A 1 97 ? 8.655 -17.436 1.269 1.00 51.28 97 GLU A CA 1
ATOM 703 C C . GLU A 1 97 ? 8.723 -17.997 2.690 1.00 51.28 97 GLU A C 1
ATOM 705 O O . GLU A 1 97 ? 9.746 -17.884 3.357 1.00 51.28 97 GLU A O 1
ATOM 710 N N . ARG A 1 98 ? 7.567 -18.467 3.179 1.00 48.84 98 ARG A N 1
ATOM 711 C CA . ARG A 1 98 ? 7.331 -19.215 4.422 1.00 48.84 98 ARG A CA 1
ATOM 712 C C . ARG A 1 98 ? 8.470 -19.081 5.443 1.00 48.84 98 ARG A C 1
ATOM 714 O O . ARG A 1 98 ? 9.228 -20.025 5.652 1.00 48.84 98 ARG A O 1
ATOM 721 N N . LEU A 1 99 ? 8.575 -17.927 6.107 1.00 43.56 99 LEU A N 1
ATOM 722 C CA . LEU A 1 99 ? 9.373 -17.854 7.330 1.00 43.56 99 LEU A CA 1
ATOM 723 C C . LEU A 1 99 ? 8.768 -18.874 8.312 1.00 43.56 99 LEU A C 1
ATOM 725 O O . LEU A 1 99 ? 7.562 -18.790 8.576 1.00 43.56 99 LEU A O 1
ATOM 729 N N . PRO A 1 100 ? 9.531 -19.860 8.824 1.00 40.41 100 PRO A N 1
ATOM 730 C CA . PRO A 1 100 ? 9.050 -20.648 9.949 1.00 40.41 100 PRO A CA 1
ATOM 731 C C . PRO A 1 100 ? 8.731 -19.685 11.105 1.00 40.41 100 PRO A C 1
ATOM 733 O O . PRO A 1 100 ? 9.375 -18.634 11.210 1.00 40.41 100 PRO A O 1
ATOM 736 N N . PRO A 1 101 ? 7.732 -19.990 11.954 1.00 48.00 101 PRO A N 1
ATOM 737 C CA . PRO A 1 101 ? 7.442 -19.155 13.113 1.00 48.00 101 PRO A CA 1
ATOM 738 C C . PRO A 1 101 ? 8.735 -18.921 13.899 1.00 48.00 101 PRO A C 1
ATOM 740 O O . PRO A 1 101 ? 9.471 -19.873 14.165 1.00 48.00 101 PRO A O 1
ATOM 743 N N . VAL A 1 102 ? 9.026 -17.661 14.244 1.00 52.75 102 VAL A N 1
ATOM 744 C CA . VAL A 1 102 ? 10.153 -17.335 15.126 1.00 52.75 102 VAL A CA 1
ATOM 745 C C . VAL A 1 102 ? 9.930 -18.118 16.424 1.00 52.75 102 VAL A C 1
ATOM 747 O O . VAL A 1 102 ? 8.893 -17.907 17.062 1.00 52.75 102 VAL A O 1
ATOM 750 N N . PRO A 1 103 ? 10.823 -19.046 16.816 1.00 47.34 103 PRO A N 1
ATOM 751 C CA . PRO A 1 103 ? 10.654 -19.763 18.067 1.00 47.34 103 PRO A CA 1
ATOM 752 C C . PRO A 1 103 ? 10.670 -18.743 19.204 1.00 47.34 103 PRO A C 1
ATOM 754 O O . PRO A 1 103 ? 11.559 -17.889 19.282 1.00 47.34 103 PRO A O 1
ATOM 757 N N . ALA A 1 104 ? 9.662 -18.812 20.072 1.00 48.38 104 ALA A N 1
ATOM 758 C CA . ALA A 1 104 ? 9.638 -18.010 21.283 1.00 48.38 104 ALA A CA 1
ATOM 759 C C . ALA A 1 104 ? 10.929 -18.289 22.074 1.00 48.38 104 ALA A C 1
ATOM 761 O O . ALA A 1 104 ? 11.193 -19.435 22.433 1.00 48.38 104 ALA A O 1
ATOM 762 N N . GLY A 1 105 ? 11.746 -17.254 22.301 1.00 50.53 105 GLY A N 1
ATOM 763 C CA . GLY A 1 105 ? 12.987 -17.358 23.079 1.00 50.53 105 GLY A CA 1
ATOM 764 C C . GLY A 1 105 ? 14.295 -17.067 22.338 1.00 50.53 105 GLY A C 1
ATOM 765 O O . GLY A 1 105 ? 15.353 -17.225 22.942 1.00 50.53 105 GLY A O 1
ATOM 766 N N . LEU A 1 106 ? 14.276 -16.620 21.076 1.00 47.19 106 LEU A N 1
ATOM 767 C CA . LEU A 1 106 ? 15.506 -16.124 20.445 1.00 47.19 106 LEU A CA 1
ATOM 768 C C . LEU A 1 106 ? 15.950 -14.809 21.127 1.00 47.19 106 LEU A C 1
ATOM 770 O O . LEU A 1 106 ? 15.136 -13.885 21.218 1.00 47.19 106 LEU A O 1
ATOM 774 N N . PRO A 1 107 ? 17.200 -14.686 21.614 1.00 46.72 107 PRO A N 1
ATOM 775 C CA . PRO A 1 107 ? 17.663 -13.448 22.229 1.00 46.72 107 PRO A CA 1
ATOM 776 C C . PRO A 1 107 ? 17.650 -12.307 21.206 1.00 46.72 107 PRO A C 1
ATOM 778 O O . PRO A 1 107 ? 18.124 -12.456 20.077 1.00 46.72 107 PRO A O 1
ATOM 781 N N . LEU A 1 108 ? 17.098 -11.160 21.611 1.00 52.06 108 LEU A N 1
ATOM 782 C CA . LEU A 1 108 ? 17.153 -9.926 20.832 1.00 52.06 108 LEU A CA 1
ATOM 783 C C . LEU A 1 108 ? 18.623 -9.574 20.559 1.00 52.06 108 LEU A C 1
ATOM 785 O O . LEU A 1 108 ? 19.468 -9.661 21.450 1.00 52.06 108 LEU A O 1
ATOM 789 N N . GLY A 1 109 ? 18.927 -9.202 19.314 1.00 49.03 109 GLY A N 1
ATOM 790 C CA . GLY A 1 109 ? 20.283 -8.869 18.883 1.00 49.03 109 GLY A CA 1
ATOM 791 C C . GLY A 1 109 ? 20.905 -7.693 19.656 1.00 49.03 109 GLY A C 1
ATOM 792 O O . GLY A 1 109 ? 20.209 -6.957 20.359 1.00 49.03 109 GLY A O 1
ATOM 793 N N . PRO A 1 110 ? 22.220 -7.467 19.490 1.00 51.06 110 PRO A N 1
ATOM 794 C CA . PRO A 1 110 ? 23.040 -6.612 20.359 1.00 51.06 110 PRO A CA 1
ATOM 795 C C . PRO A 1 110 ? 22.632 -5.128 20.425 1.00 51.06 110 PRO A C 1
ATOM 797 O O . PRO A 1 110 ? 23.132 -4.410 21.285 1.00 51.06 110 PRO A O 1
ATOM 800 N N . ASN A 1 111 ? 21.715 -4.671 19.569 1.00 56.69 111 ASN A N 1
ATOM 801 C CA . ASN A 1 111 ? 21.275 -3.275 19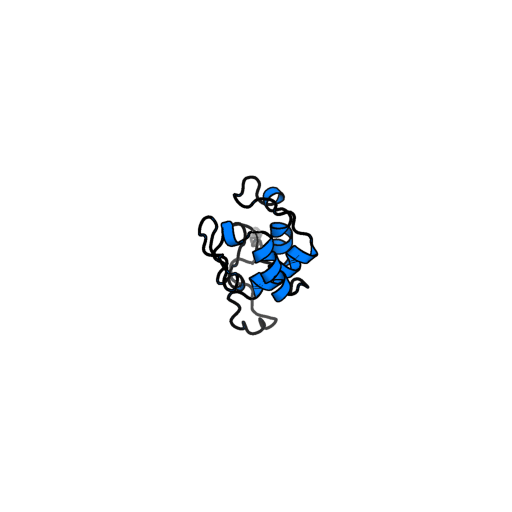.504 1.00 56.69 111 ASN A CA 1
ATOM 802 C C . ASN A 1 111 ? 19.964 -2.986 20.258 1.00 56.69 111 ASN A C 1
ATOM 804 O O . ASN A 1 111 ? 19.432 -1.890 20.137 1.00 56.69 111 ASN A O 1
ATOM 808 N N . GLN A 1 112 ? 19.445 -3.940 21.040 1.00 55.78 112 GLN A N 1
ATOM 809 C CA . GLN A 1 112 ? 18.165 -3.794 21.755 1.00 55.78 112 GLN A CA 1
ATOM 810 C C . GLN A 1 112 ? 18.298 -3.753 23.291 1.00 55.78 112 GLN A C 1
ATOM 812 O O . GLN A 1 112 ? 17.284 -3.749 23.988 1.00 55.78 112 GLN A O 1
ATOM 817 N N . ALA A 1 113 ? 19.515 -3.731 23.845 1.00 46.25 113 ALA A N 1
ATOM 818 C CA . ALA A 1 113 ? 19.720 -3.595 25.288 1.00 46.25 113 ALA A CA 1
ATOM 819 C C . ALA A 1 113 ? 19.737 -2.108 25.691 1.00 46.25 113 ALA A C 1
ATOM 821 O O . ALA A 1 113 ? 20.494 -1.323 25.123 1.00 46.25 113 ALA A O 1
ATOM 822 N N . GLY A 1 114 ? 18.886 -1.735 26.655 1.00 54.75 114 GLY A N 1
ATOM 823 C CA . GLY A 1 114 ? 18.762 -0.382 27.213 1.00 54.75 114 GLY A CA 1
ATOM 824 C C . GLY A 1 114 ? 20.040 0.156 27.887 1.00 54.75 114 GLY A C 1
ATOM 825 O O . GLY A 1 114 ? 21.089 -0.491 27.848 1.00 54.75 114 GLY A O 1
ATOM 826 N N . PRO A 1 115 ? 19.985 1.361 28.489 1.00 51.16 115 PRO A N 1
ATOM 827 C CA . PRO A 1 115 ? 21.177 2.061 28.964 1.00 51.16 115 PRO A CA 1
ATOM 828 C C . PRO A 1 115 ? 21.929 1.246 30.022 1.00 51.16 115 PRO A C 1
ATOM 830 O O . PRO A 1 115 ? 21.339 0.732 30.971 1.00 51.16 115 PRO A O 1
ATOM 833 N N . ARG A 1 116 ? 23.250 1.126 29.841 1.00 57.56 116 ARG A N 1
ATOM 834 C CA . ARG A 1 116 ? 24.152 0.457 30.785 1.00 57.56 116 ARG A CA 1
ATOM 835 C C . ARG A 1 116 ? 24.267 1.314 32.047 1.00 57.56 116 ARG A C 1
ATOM 837 O O . ARG A 1 116 ? 24.750 2.438 31.963 1.00 57.56 116 ARG A O 1
ATOM 844 N N . GLU A 1 117 ? 23.850 0.791 33.198 1.00 54.06 117 GLU A N 1
ATOM 845 C CA . GLU A 1 117 ? 24.168 1.410 34.489 1.00 54.06 117 GLU A CA 1
ATOM 846 C C . GLU A 1 117 ? 25.682 1.325 34.748 1.00 54.06 117 GLU A C 1
ATOM 848 O O . GLU A 1 117 ? 26.269 0.241 34.749 1.00 54.06 117 GLU A O 1
ATOM 853 N N . GLU A 1 118 ? 26.324 2.476 34.956 1.00 50.38 118 GLU A N 1
ATOM 854 C CA . GLU A 1 118 ? 27.725 2.565 35.374 1.00 50.38 118 GLU A CA 1
ATOM 855 C C . GLU A 1 118 ? 27.893 2.155 36.851 1.00 50.38 118 GLU A C 1
ATOM 857 O O . GLU A 1 118 ? 27.108 2.570 37.712 1.00 50.38 118 GLU A O 1
ATOM 862 N N . PRO A 1 119 ? 28.931 1.374 37.201 1.00 57.09 119 PRO A N 1
ATOM 863 C CA . PRO A 1 119 ? 29.153 0.957 38.576 1.00 57.09 119 PRO A CA 1
ATOM 864 C C . PRO A 1 119 ? 29.657 2.131 39.426 1.00 57.09 119 PRO A C 1
ATOM 866 O O . PRO A 1 119 ? 30.747 2.663 39.225 1.00 57.09 119 PRO A O 1
ATOM 869 N N . ARG A 1 120 ? 28.866 2.506 40.437 1.00 63.25 120 ARG A N 1
ATOM 870 C CA . ARG A 1 120 ? 29.223 3.510 41.449 1.00 63.25 120 ARG A CA 1
ATOM 871 C C . ARG A 1 120 ? 30.395 2.997 42.301 1.00 63.25 120 ARG A C 1
ATOM 873 O O . ARG A 1 120 ? 30.209 2.168 43.193 1.00 63.25 120 ARG A O 1
ATOM 880 N N . ILE A 1 121 ? 31.601 3.493 42.029 1.00 68.06 121 ILE A N 1
ATOM 881 C CA . ILE A 1 121 ? 32.814 3.199 42.805 1.00 68.06 121 ILE A CA 1
ATOM 882 C C . ILE A 1 121 ? 32.637 3.760 44.225 1.00 68.06 121 ILE A C 1
ATOM 884 O O . ILE A 1 121 ? 32.397 4.953 44.405 1.00 68.06 121 ILE A O 1
ATOM 888 N N . ARG A 1 122 ? 32.741 2.902 45.247 1.00 63.03 122 ARG A N 1
ATOM 889 C CA . ARG A 1 122 ? 32.805 3.339 46.652 1.00 63.03 122 ARG A CA 1
ATOM 890 C C . ARG A 1 122 ? 34.250 3.716 47.005 1.00 63.03 122 ARG A C 1
ATOM 892 O O . ARG A 1 122 ? 35.154 2.974 46.617 1.00 63.03 122 ARG A O 1
ATOM 899 N N . PRO A 1 123 ? 34.492 4.808 47.751 1.00 62.56 123 PRO A N 1
ATOM 900 C CA . PRO A 1 123 ? 35.838 5.154 48.191 1.00 62.56 123 PRO A CA 1
ATOM 901 C C . PRO A 1 123 ? 36.317 4.142 49.240 1.00 62.56 123 PRO A C 1
ATOM 903 O O . PRO A 1 123 ? 35.555 3.757 50.130 1.00 62.56 123 PRO A O 1
ATOM 906 N N . ARG A 1 124 ? 37.566 3.684 49.116 1.00 66.25 124 ARG A N 1
ATOM 907 C CA . ARG A 1 124 ? 38.234 2.887 50.154 1.00 66.25 124 ARG A CA 1
ATOM 908 C C . ARG A 1 124 ? 38.741 3.813 51.266 1.00 66.25 124 ARG A C 1
ATOM 910 O O . ARG A 1 124 ? 39.241 4.894 50.964 1.00 66.25 124 ARG A O 1
ATOM 917 N N . ALA A 1 125 ? 38.554 3.360 52.506 1.00 65.75 125 ALA A N 1
ATOM 918 C CA . ALA A 1 125 ? 39.108 3.928 53.735 1.00 65.75 125 ALA A CA 1
ATOM 919 C C . ALA A 1 125 ? 40.627 3.734 53.826 1.00 65.75 125 ALA A C 1
ATOM 921 O O . ALA A 1 125 ? 41.125 2.770 53.193 1.00 65.75 125 ALA A O 1
#

pLDDT: mean 83.91, std 18.14, range [40.41, 98.19]

Radius of gyration: 19.49 Å; chains: 1; bounding box: 50×37×69 Å

Organism: NCBI:txid198092

InterPro domains:
  IPR009056 Cytochrome c-like domain [PF00034] (7-94)
  IPR009056 Cytochrome c-like domain [PS51007] (4-95)
  IPR036909 Cytochrome c-like domain superfamily [G3DSA:1.10.760.10] (1-104)
  IPR036909 Cytochrome c-like domain superfamily [SSF46626] (4-102)

Sequence (125 aa):
MAGGDPERGRQVALAQGCGACHVIPGVRGAVSWAGPPLTEWARRGYLAGHLPNSPENLVAWLRNPQAISPGSAMPNLGLTEAEARDTAAYLFTLGAERLPPVPAGLPLGPNQAGPREEPRIRPRA